Protein AF-A0A2A4MTY6-F1 (afdb_monomer_lite)

Secondary structure (DSSP, 8-state):
-EEPTTSPSSSEEEEEEE-TTS-EEESS-SSSHHHHHTTTTB----TT-----BSS---SHHHHHHHHHHHHH-TTS-EEE----HHHHTTS-TTSBSEEE-TTS-EEETT-TTGGG-

Structure (mmCIF, N/CA/C/O backbone):
data_AF-A0A2A4MTY6-F1
#
_entry.id   AF-A0A2A4MTY6-F1
#
loop_
_atom_site.group_PDB
_atom_site.id
_atom_site.type_symbol
_atom_site.label_atom_id
_atom_site.label_alt_id
_atom_site.label_comp_id
_atom_site.label_asym_id
_atom_site.label_entity_id
_atom_site.label_seq_id
_atom_site.pdbx_PDB_ins_code
_atom_site.Cartn_x
_atom_site.Cartn_y
_atom_site.Cartn_z
_atom_site.occupancy
_atom_site.B_iso_or_equiv
_atom_site.auth_seq_id
_atom_site.auth_comp_id
_atom_site.auth_asym_id
_atom_site.auth_atom_id
_atom_site.pdbx_PDB_model_num
ATOM 1 N N . MET A 1 1 ? 6.705 11.129 4.124 1.00 62.06 1 MET A N 1
ATOM 2 C CA . MET A 1 1 ? 6.988 10.325 2.918 1.00 62.06 1 MET A CA 1
ATOM 3 C C . MET A 1 1 ? 6.052 10.799 1.826 1.00 62.06 1 MET A C 1
ATOM 5 O O . MET A 1 1 ? 4.919 11.145 2.148 1.00 62.06 1 MET A O 1
ATOM 9 N N . ASN A 1 2 ? 6.528 10.888 0.586 1.00 90.56 2 ASN A N 1
ATOM 10 C CA . ASN A 1 2 ? 5.715 11.358 -0.534 1.00 90.56 2 ASN A CA 1
ATOM 11 C C . ASN A 1 2 ? 5.042 10.167 -1.213 1.00 90.56 2 ASN A C 1
ATOM 13 O O . ASN A 1 2 ? 5.625 9.088 -1.279 1.00 90.56 2 ASN A O 1
ATOM 17 N N . ARG A 1 3 ? 3.822 10.357 -1.716 1.00 96.31 3 ARG A N 1
ATOM 18 C CA . ARG A 1 3 ? 3.143 9.336 -2.520 1.00 96.31 3 ARG A CA 1
ATOM 19 C C . ARG A 1 3 ? 3.842 9.221 -3.870 1.00 96.31 3 ARG A C 1
ATOM 21 O O . ARG A 1 3 ? 4.098 10.245 -4.505 1.00 96.31 3 ARG A O 1
ATOM 28 N N . PHE A 1 4 ? 4.149 8.001 -4.299 1.00 97.62 4 PHE A N 1
ATOM 29 C CA . PHE A 1 4 ? 4.782 7.781 -5.592 1.00 97.62 4 PHE A CA 1
ATOM 30 C C . PHE A 1 4 ? 3.808 8.159 -6.728 1.00 97.62 4 PHE A C 1
ATOM 32 O O . PHE A 1 4 ? 2.646 7.745 -6.679 1.00 97.62 4 PHE A O 1
ATOM 39 N N . PRO A 1 5 ? 4.222 8.942 -7.743 1.00 97.25 5 PRO A N 1
ATOM 40 C CA . PRO A 1 5 ? 3.279 9.531 -8.699 1.00 97.25 5 PRO A CA 1
ATOM 41 C C . PRO A 1 5 ? 2.537 8.549 -9.605 1.00 97.25 5 PRO A C 1
ATOM 43 O O . PRO A 1 5 ? 1.508 8.924 -10.154 1.00 97.25 5 PRO A O 1
ATOM 46 N N . LYS A 1 6 ? 3.049 7.324 -9.798 1.00 97.56 6 LYS A N 1
ATOM 47 C CA . LYS A 1 6 ? 2.372 6.321 -10.637 1.00 97.56 6 LYS A CA 1
ATOM 48 C C . LYS A 1 6 ? 1.186 5.650 -9.940 1.00 97.56 6 LYS A C 1
ATOM 50 O O . LYS A 1 6 ? 0.430 4.957 -10.611 1.00 97.56 6 LYS A O 1
ATOM 55 N N . ASN A 1 7 ? 1.021 5.828 -8.625 1.00 98.31 7 ASN A N 1
ATOM 56 C CA . ASN A 1 7 ? -0.160 5.302 -7.948 1.00 98.31 7 ASN A CA 1
ATOM 57 C C . ASN A 1 7 ? -1.427 5.906 -8.559 1.00 98.31 7 ASN A C 1
ATOM 59 O O . ASN A 1 7 ? -1.513 7.116 -8.775 1.00 98.31 7 ASN A O 1
ATOM 63 N N . VAL A 1 8 ? -2.439 5.069 -8.740 1.00 98.38 8 VAL A N 1
ATOM 64 C CA . VAL A 1 8 ? -3.814 5.528 -8.890 1.00 98.38 8 VAL A CA 1
ATOM 65 C C . VAL A 1 8 ? -4.232 6.326 -7.649 1.00 98.38 8 VAL A C 1
ATOM 67 O O . VAL A 1 8 ? -3.770 6.068 -6.534 1.00 98.38 8 VAL A O 1
ATOM 70 N N . GLU A 1 9 ? -5.126 7.295 -7.827 1.00 98.06 9 GLU A N 1
ATOM 71 C CA . GLU A 1 9 ? -5.700 8.038 -6.708 1.00 98.06 9 GLU A CA 1
ATOM 72 C C . GLU A 1 9 ? -6.478 7.105 -5.764 1.00 98.06 9 GLU A C 1
ATOM 74 O O . GLU A 1 9 ? -7.249 6.252 -6.208 1.00 98.06 9 GLU A O 1
ATOM 79 N N . GLY A 1 10 ? -6.280 7.275 -4.454 1.00 97.56 10 GLY A N 1
ATOM 80 C CA . GLY A 1 10 ? -7.031 6.562 -3.425 1.00 97.56 10 GLY A CA 1
ATOM 81 C C . GLY A 1 10 ? -6.268 6.374 -2.122 1.00 97.56 10 GLY A C 1
ATOM 82 O O . GLY A 1 10 ? -5.225 6.990 -1.893 1.00 97.56 10 GLY A O 1
ATOM 83 N N . ASP A 1 11 ? -6.812 5.547 -1.239 1.00 98.00 11 ASP A N 1
ATOM 84 C CA . ASP A 1 11 ? -6.309 5.417 0.125 1.00 98.00 11 ASP A CA 1
ATOM 85 C C . ASP A 1 11 ? -5.107 4.478 0.231 1.00 98.00 11 ASP A C 1
ATOM 87 O O . ASP A 1 11 ? -4.228 4.739 1.050 1.00 98.00 11 ASP A O 1
ATOM 91 N N . PHE A 1 12 ? -5.019 3.440 -0.600 1.00 98.50 12 PHE A N 1
ATOM 92 C CA . PHE A 1 12 ? -3.840 2.577 -0.680 1.00 98.50 12 PHE A CA 1
ATOM 93 C C . PHE A 1 12 ? -2.826 3.144 -1.671 1.00 98.50 12 PHE A C 1
ATOM 95 O O . PHE A 1 12 ? -3.189 3.554 -2.775 1.00 98.50 12 PHE A O 1
ATOM 102 N N . TYR A 1 13 ? -1.557 3.207 -1.278 1.00 98.62 13 TYR A N 1
ATOM 103 C CA . TYR A 1 13 ? -0.510 3.815 -2.095 1.00 98.62 13 TYR A CA 1
ATOM 104 C C . TYR A 1 13 ? 0.878 3.280 -1.735 1.00 98.62 13 TYR A C 1
ATOM 106 O O . TYR A 1 13 ? 1.117 2.865 -0.605 1.00 98.62 13 TYR A O 1
ATOM 114 N N . THR A 1 14 ? 1.820 3.372 -2.670 1.00 98.25 14 THR A N 1
ATOM 115 C CA . THR A 1 14 ? 3.255 3.195 -2.389 1.00 98.25 14 THR A CA 1
ATOM 116 C C . THR A 1 14 ? 3.948 4.546 -2.228 1.00 98.25 14 THR A C 1
ATOM 118 O O . THR A 1 14 ? 3.622 5.509 -2.934 1.00 98.25 14 THR A O 1
ATOM 121 N N . THR A 1 15 ? 4.902 4.663 -1.310 1.00 98.19 15 THR A N 1
ATOM 122 C CA . THR A 1 15 ? 5.753 5.853 -1.201 1.00 98.19 15 THR A CA 1
ATOM 123 C C . THR A 1 15 ? 6.825 5.877 -2.285 1.00 98.19 15 THR A C 1
ATOM 125 O O . THR A 1 15 ? 7.145 4.859 -2.897 1.00 98.19 15 THR A O 1
ATOM 128 N N . GLY A 1 16 ? 7.362 7.060 -2.559 1.00 97.12 16 GLY A N 1
ATOM 129 C CA . GLY A 1 16 ? 8.482 7.202 -3.474 1.00 97.12 16 GLY A CA 1
ATOM 130 C C . GLY A 1 16 ? 9.406 8.347 -3.104 1.00 97.12 16 GLY A C 1
ATOM 131 O O . GLY A 1 16 ? 9.037 9.276 -2.368 1.00 97.12 16 GLY A O 1
ATOM 132 N N . THR A 1 17 ? 10.582 8.305 -3.717 1.00 96.06 17 THR A N 1
ATOM 133 C CA . THR A 1 17 ? 11.649 9.293 -3.574 1.00 96.06 17 THR A CA 1
ATOM 134 C C . THR A 1 17 ? 12.182 9.674 -4.953 1.00 96.06 17 THR A C 1
ATOM 136 O O . THR A 1 17 ? 11.983 8.964 -5.937 1.00 96.06 17 THR A O 1
ATOM 139 N N . LYS A 1 18 ? 12.809 10.849 -5.051 1.00 95.81 18 LYS A N 1
ATOM 140 C CA . LYS A 1 18 ? 13.524 11.271 -6.256 1.00 95.81 18 LYS A CA 1
ATOM 141 C C . LYS A 1 18 ? 15.014 10.993 -6.111 1.00 95.81 18 LYS A C 1
ATOM 143 O O . LYS A 1 18 ? 15.585 11.298 -5.064 1.00 95.81 18 LYS A O 1
ATOM 148 N N . ASP A 1 19 ? 15.632 10.474 -7.162 1.00 92.38 19 ASP A N 1
ATOM 149 C CA . ASP A 1 19 ? 17.081 10.338 -7.251 1.00 92.38 19 ASP A CA 1
ATOM 150 C C . ASP A 1 19 ? 17.779 11.702 -7.446 1.00 92.38 19 ASP A C 1
ATOM 152 O O . ASP A 1 19 ? 17.148 12.766 -7.479 1.00 92.38 19 ASP A O 1
ATOM 156 N N . ILE A 1 20 ? 19.107 11.679 -7.597 1.00 94.44 20 ILE A N 1
ATOM 157 C CA . ILE A 1 20 ? 19.920 12.887 -7.807 1.00 94.44 20 ILE A CA 1
ATOM 158 C C . ILE A 1 20 ? 19.581 13.637 -9.107 1.00 94.44 20 ILE A C 1
ATOM 160 O O . ILE A 1 20 ? 19.821 14.839 -9.200 1.00 94.44 20 ILE A O 1
ATOM 164 N N . ASN A 1 21 ? 18.993 12.952 -10.089 1.00 96.12 21 ASN A N 1
ATOM 165 C CA . ASN A 1 21 ? 18.559 13.524 -11.360 1.00 96.12 21 ASN A CA 1
ATOM 166 C C . ASN A 1 21 ? 17.099 14.006 -11.309 1.00 96.12 21 ASN A C 1
ATOM 168 O O . ASN A 1 21 ? 16.570 14.510 -12.299 1.00 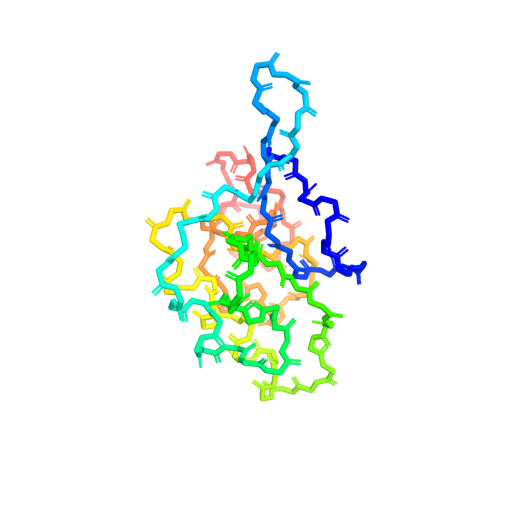96.12 21 ASN A O 1
ATOM 172 N N . GLY A 1 22 ? 16.433 13.872 -10.158 1.00 94.38 22 GLY A N 1
ATOM 173 C CA . GLY A 1 22 ? 15.033 14.231 -9.971 1.00 94.38 22 GLY A CA 1
ATOM 174 C C . GLY A 1 22 ? 14.042 13.190 -10.498 1.00 94.38 22 GLY A C 1
ATOM 175 O O . GLY A 1 22 ? 12.838 13.475 -10.512 1.00 94.38 22 GLY A O 1
ATOM 176 N N . GLN A 1 23 ? 14.513 12.012 -10.916 1.00 95.06 23 GLN A N 1
ATOM 177 C CA . GLN A 1 23 ? 13.685 10.904 -11.374 1.00 95.06 23 GLN A CA 1
ATOM 178 C C . GLN A 1 23 ? 13.051 10.199 -10.177 1.00 95.06 23 GLN A C 1
ATOM 180 O O . GLN A 1 23 ? 13.715 9.904 -9.190 1.00 95.06 23 GLN A O 1
ATOM 185 N N . TRP A 1 24 ? 11.750 9.935 -10.264 1.00 95.75 24 TRP A N 1
ATOM 186 C CA . TRP A 1 24 ? 11.032 9.198 -9.231 1.00 95.75 24 TRP A CA 1
ATOM 187 C C . TRP A 1 24 ? 11.345 7.703 -9.286 1.00 95.75 24 TRP A C 1
ATOM 189 O O . TRP A 1 24 ? 11.333 7.118 -10.367 1.00 95.75 24 TRP A O 1
ATOM 199 N N . CYS A 1 25 ? 11.502 7.099 -8.113 1.00 94.50 25 CYS A N 1
ATOM 200 C CA . CYS A 1 25 ? 11.452 5.659 -7.892 1.00 94.50 25 CYS A CA 1
ATOM 201 C C . CYS A 1 25 ? 10.484 5.339 -6.745 1.00 94.50 25 CYS A C 1
ATOM 203 O O . CYS A 1 25 ? 10.287 6.150 -5.829 1.00 94.50 25 CYS A O 1
ATOM 205 N N . SER A 1 26 ? 9.857 4.167 -6.813 1.00 95.81 26 SER A N 1
ATOM 206 C CA . SER A 1 26 ? 9.174 3.582 -5.657 1.00 95.81 26 SER A CA 1
ATOM 207 C C . SER A 1 26 ? 10.182 3.349 -4.524 1.00 95.81 26 SER A C 1
ATOM 209 O O . SER A 1 26 ? 11.306 2.916 -4.772 1.00 95.81 26 SER A O 1
ATOM 211 N N . ASP A 1 27 ? 9.779 3.601 -3.275 1.00 96.88 27 ASP A N 1
ATOM 212 C CA . ASP A 1 27 ? 10.616 3.285 -2.108 1.00 96.88 27 ASP A CA 1
ATOM 213 C C . ASP A 1 27 ? 10.609 1.777 -1.779 1.00 96.88 27 ASP A C 1
ATOM 215 O O . ASP A 1 27 ? 11.442 1.310 -1.002 1.00 96.88 27 ASP A O 1
ATOM 219 N N . CYS A 1 28 ? 9.667 1.006 -2.339 1.00 96.25 28 CYS A N 1
ATOM 220 C CA . CYS A 1 28 ? 9.626 -0.450 -2.193 1.00 96.25 28 CYS A CA 1
ATOM 221 C C . CYS A 1 28 ? 10.740 -1.124 -3.005 1.00 96.25 28 CYS A C 1
ATOM 223 O O . CYS A 1 28 ? 11.093 -0.665 -4.091 1.00 96.25 28 CYS A O 1
ATOM 225 N N . MET A 1 29 ? 11.255 -2.249 -2.502 1.00 91.81 29 MET A N 1
ATOM 226 C CA . MET A 1 29 ? 12.166 -3.109 -3.258 1.00 91.81 29 MET A CA 1
ATOM 227 C C . MET A 1 29 ? 11.416 -3.839 -4.379 1.00 91.81 29 MET A C 1
ATOM 229 O O . MET A 1 29 ? 10.302 -4.310 -4.165 1.00 91.81 29 MET A O 1
ATOM 233 N N . ALA A 1 30 ? 12.069 -4.022 -5.529 1.00 92.88 30 ALA A N 1
ATOM 234 C CA . ALA A 1 30 ? 11.556 -4.814 -6.649 1.00 92.88 30 ALA A CA 1
ATOM 235 C C . ALA A 1 30 ? 11.674 -6.335 -6.384 1.00 92.88 30 ALA A C 1
ATOM 237 O O . ALA A 1 30 ? 12.372 -7.051 -7.100 1.00 92.88 30 ALA A O 1
ATOM 238 N N . CYS A 1 31 ? 11.071 -6.815 -5.290 1.00 95.19 31 CYS A N 1
ATOM 239 C CA . CYS A 1 31 ? 11.099 -8.221 -4.869 1.00 95.19 31 CYS A CA 1
ATOM 240 C C . CYS A 1 31 ? 9.852 -9.023 -5.272 1.00 95.19 31 CYS A C 1
ATOM 242 O O . CYS A 1 31 ? 9.824 -10.227 -5.027 1.00 95.19 31 CYS A O 1
ATOM 244 N N . ASP A 1 32 ? 8.848 -8.363 -5.856 1.00 95.62 32 ASP A N 1
ATOM 245 C CA . ASP A 1 32 ? 7.593 -8.949 -6.357 1.00 95.62 32 ASP A CA 1
ATOM 246 C C . ASP A 1 32 ? 6.672 -9.536 -5.267 1.00 95.62 32 ASP A C 1
ATOM 248 O O . ASP A 1 32 ? 5.692 -10.222 -5.560 1.00 95.62 32 ASP A O 1
ATOM 252 N N . LEU A 1 33 ? 6.966 -9.296 -3.981 1.00 97.44 33 LEU A N 1
ATOM 253 C CA . LEU A 1 33 ? 6.125 -9.782 -2.880 1.00 97.44 33 LEU A CA 1
ATOM 254 C C . LEU A 1 33 ? 4.781 -9.033 -2.801 1.00 97.44 33 LEU A C 1
ATOM 256 O O . LEU A 1 33 ? 3.753 -9.715 -2.813 1.00 97.44 33 LEU A O 1
ATOM 260 N N . PRO A 1 34 ? 4.730 -7.682 -2.750 1.00 98.00 34 PRO A N 1
ATOM 261 C CA . PRO A 1 34 ? 3.451 -6.966 -2.747 1.00 98.00 34 PRO A CA 1
ATOM 262 C C . PRO A 1 34 ? 2.596 -7.258 -3.986 1.00 98.00 34 PRO A C 1
ATOM 264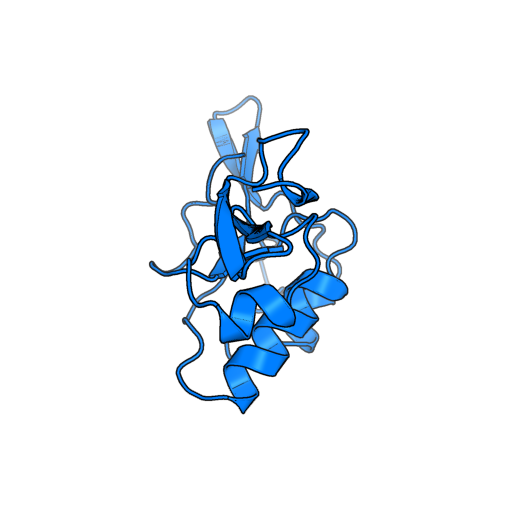 O O . PRO A 1 34 ? 1.387 -7.450 -3.879 1.00 98.00 34 PRO A O 1
ATOM 267 N N . GLU A 1 35 ? 3.229 -7.342 -5.154 1.00 98.19 35 GLU A N 1
ATOM 268 C CA . GLU A 1 35 ? 2.576 -7.604 -6.433 1.00 98.19 35 GLU A CA 1
ATOM 269 C C . GLU A 1 35 ? 1.979 -9.013 -6.500 1.00 98.19 35 GLU A C 1
ATOM 271 O O . GLU A 1 35 ? 0.889 -9.187 -7.037 1.00 98.19 35 GLU A O 1
ATOM 276 N N . ASN A 1 36 ? 2.626 -10.024 -5.913 1.00 97.62 36 ASN A N 1
ATOM 277 C CA . ASN A 1 36 ? 2.040 -11.363 -5.834 1.00 97.62 36 ASN A CA 1
ATOM 278 C C . ASN A 1 36 ? 0.873 -11.457 -4.846 1.00 97.62 36 ASN A C 1
ATOM 280 O O . ASN A 1 36 ? -0.060 -12.221 -5.097 1.00 97.62 36 ASN A O 1
ATOM 284 N N . GLU A 1 37 ? 0.910 -10.686 -3.758 1.00 98.31 37 GLU A N 1
ATOM 285 C CA . GLU A 1 37 ? -0.159 -10.645 -2.755 1.00 98.31 37 GLU A CA 1
ATOM 286 C C . GLU A 1 37 ? -1.411 -9.916 -3.278 1.00 98.31 37 GLU A C 1
ATOM 288 O O . GLU A 1 37 ? -2.538 -10.326 -3.004 1.00 98.31 37 GLU A O 1
ATOM 293 N N . ALA A 1 38 ? -1.225 -8.862 -4.082 1.00 97.81 38 ALA A N 1
ATOM 294 C CA . ALA A 1 38 ? -2.296 -8.007 -4.596 1.00 97.81 38 ALA A CA 1
ATOM 295 C C . ALA A 1 38 ? -2.223 -7.807 -6.123 1.00 97.81 38 ALA A C 1
ATOM 297 O O . ALA A 1 38 ? -2.277 -6.680 -6.629 1.00 97.81 38 ALA A O 1
ATOM 298 N N . ARG A 1 39 ? -2.135 -8.920 -6.863 1.00 96.19 39 ARG A N 1
ATOM 299 C CA . ARG A 1 39 ? -1.865 -8.964 -8.315 1.00 96.19 39 ARG A CA 1
ATOM 300 C C . ARG A 1 39 ? -2.771 -8.086 -9.177 1.00 96.19 39 ARG A C 1
ATOM 302 O O . ARG A 1 39 ? -2.291 -7.453 -10.108 1.00 96.19 39 ARG A O 1
ATOM 309 N N . ASP A 1 40 ? -4.061 -8.009 -8.859 1.00 96.75 40 ASP A N 1
ATOM 310 C CA . ASP A 1 40 ? -5.033 -7.233 -9.647 1.00 96.75 40 ASP A CA 1
ATOM 311 C C . ASP A 1 40 ? -5.143 -5.755 -9.217 1.00 96.75 40 ASP A C 1
ATOM 313 O O . ASP A 1 40 ? -5.931 -4.987 -9.786 1.00 96.75 40 ASP A O 1
ATOM 317 N N . LEU A 1 41 ? -4.398 -5.359 -8.180 1.00 98.69 41 LEU A N 1
ATOM 318 C CA . LEU A 1 41 ? -4.382 -4.005 -7.619 1.00 98.69 41 LEU A CA 1
ATOM 319 C C . LEU A 1 41 ? -3.066 -3.277 -7.904 1.00 98.69 41 LEU A C 1
ATOM 321 O O . LEU A 1 41 ? -3.060 -2.045 -7.988 1.00 98.69 41 LEU A O 1
ATOM 325 N N . MET A 1 42 ? -1.967 -4.016 -8.060 1.00 98.44 42 MET A N 1
ATOM 326 C CA . MET A 1 42 ? -0.615 -3.479 -8.204 1.00 98.44 42 MET A CA 1
ATOM 327 C C . MET A 1 42 ? -0.052 -3.710 -9.607 1.00 98.44 42 MET A C 1
ATOM 329 O O . MET A 1 42 ? -0.428 -4.650 -10.301 1.00 98.44 42 MET A O 1
ATOM 333 N N . ALA A 1 43 ? 0.832 -2.817 -10.051 1.00 97.50 43 ALA A N 1
ATOM 334 C CA . ALA A 1 43 ? 1.525 -2.991 -11.322 1.00 97.50 43 ALA A CA 1
ATOM 335 C C . ALA A 1 43 ? 2.487 -4.189 -11.244 1.00 97.50 43 ALA A C 1
ATOM 337 O O . ALA A 1 43 ? 3.275 -4.232 -10.303 1.00 97.50 43 ALA A O 1
ATOM 338 N N . PRO A 1 44 ? 2.489 -5.113 -12.221 1.00 95.94 44 PRO A N 1
ATOM 339 C CA . PRO A 1 44 ? 3.423 -6.235 -12.221 1.00 95.94 44 PRO A CA 1
ATOM 340 C C . PRO A 1 44 ? 4.868 -5.753 -12.408 1.00 95.94 44 PRO A C 1
ATOM 342 O O . PRO A 1 44 ? 5.127 -4.827 -13.189 1.00 95.94 44 PRO A O 1
ATOM 345 N N . LEU A 1 45 ? 5.819 -6.402 -11.733 1.00 94.75 45 LEU A N 1
ATOM 346 C CA . LEU A 1 45 ? 7.253 -6.158 -11.912 1.00 94.75 45 LEU A CA 1
ATOM 347 C C . LEU A 1 45 ? 7.798 -6.947 -13.110 1.00 94.75 45 LEU A C 1
ATOM 349 O O . LEU A 1 45 ? 8.589 -7.880 -12.976 1.00 94.75 45 LEU A O 1
ATOM 353 N N . GLU A 1 46 ? 7.347 -6.579 -14.306 1.00 93.62 46 GLU A N 1
ATOM 354 C CA . GLU A 1 46 ? 7.721 -7.232 -15.560 1.00 93.62 46 GLU A CA 1
ATOM 355 C C . GLU A 1 46 ? 8.324 -6.243 -16.567 1.00 93.62 46 GLU A C 1
ATOM 357 O O . GLU A 1 46 ? 8.036 -5.041 -16.569 1.00 93.62 46 GLU A O 1
ATOM 362 N N . GLY A 1 47 ? 9.159 -6.765 -17.471 1.00 92.19 47 GLY A N 1
ATOM 363 C CA . GLY A 1 47 ? 9.818 -5.969 -18.505 1.00 92.19 47 GLY A CA 1
ATOM 364 C 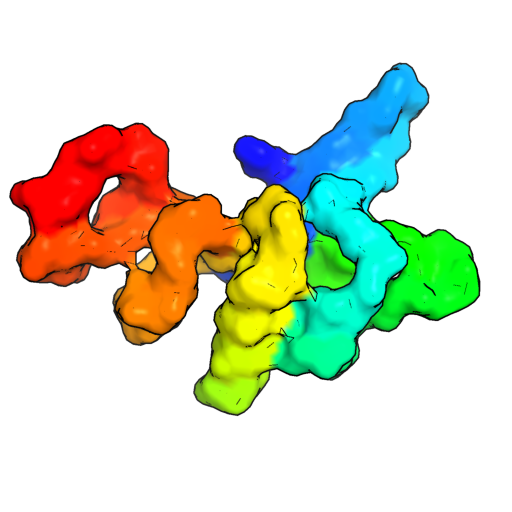C . GLY A 1 47 ? 10.744 -4.910 -17.906 1.00 92.19 47 GLY A C 1
ATOM 365 O O . GLY A 1 47 ? 11.718 -5.243 -17.238 1.00 92.19 47 GLY A O 1
ATOM 366 N N . GLU A 1 48 ? 10.442 -3.639 -18.170 1.00 92.38 48 GLU A N 1
ATOM 367 C CA . GLU A 1 48 ? 11.197 -2.484 -17.660 1.00 92.38 48 GLU A CA 1
ATOM 368 C C . GLU A 1 48 ? 10.548 -1.841 -16.417 1.00 92.38 48 GLU A C 1
ATOM 370 O O . GLU A 1 48 ? 11.009 -0.795 -15.952 1.00 92.38 48 GLU A O 1
ATOM 375 N N . ASN A 1 49 ? 9.469 -2.423 -15.873 1.00 94.62 49 ASN A N 1
ATOM 376 C CA . ASN A 1 49 ? 8.851 -1.913 -14.653 1.00 94.62 49 ASN A CA 1
ATOM 377 C C . ASN A 1 49 ? 9.528 -2.493 -13.405 1.00 94.62 49 ASN A C 1
ATOM 379 O O . ASN A 1 49 ? 9.350 -3.661 -13.076 1.00 94.62 49 ASN A O 1
ATOM 383 N N . TYR A 1 50 ? 10.247 -1.639 -12.680 1.00 94.75 50 TYR A N 1
ATOM 384 C CA . TYR A 1 50 ? 10.856 -1.967 -11.386 1.00 94.75 50 TYR A CA 1
ATOM 385 C C . TYR A 1 50 ? 10.195 -1.228 -10.214 1.00 94.75 50 TYR A C 1
ATOM 387 O O . TYR A 1 50 ? 10.693 -1.284 -9.093 1.00 94.75 50 TYR A O 1
ATOM 395 N N . ASP A 1 51 ? 9.100 -0.504 -10.468 1.00 96.75 51 ASP A N 1
ATOM 396 C CA . ASP A 1 51 ? 8.400 0.271 -9.450 1.00 96.75 51 ASP A CA 1
ATOM 397 C C . ASP A 1 51 ? 7.145 -0.456 -8.960 1.00 96.75 51 ASP A C 1
ATOM 399 O O . ASP A 1 51 ? 6.273 -0.823 -9.751 1.00 96.75 51 ASP A O 1
ATOM 403 N N . THR A 1 52 ? 7.001 -0.534 -7.641 1.00 97.69 52 THR A N 1
ATOM 404 C CA . THR A 1 52 ? 5.793 -0.995 -6.952 1.00 97.69 52 THR A CA 1
ATOM 405 C C . THR A 1 52 ? 4.793 0.152 -6.811 1.00 97.69 52 THR A C 1
ATOM 407 O O . THR A 1 52 ? 5.079 1.167 -6.173 1.00 97.69 52 THR A O 1
ATOM 410 N N . TYR A 1 53 ? 3.586 0.016 -7.357 1.00 98.25 53 TYR A N 1
ATOM 411 C CA . TYR A 1 53 ? 2.516 1.011 -7.203 1.00 98.25 53 TYR A CA 1
ATOM 412 C C . TYR A 1 53 ? 1.137 0.418 -7.463 1.00 98.25 53 TYR A C 1
ATOM 414 O O . TYR A 1 53 ? 0.992 -0.544 -8.215 1.00 98.25 53 TYR A O 1
ATOM 422 N N . PHE A 1 54 ? 0.111 1.022 -6.865 1.00 98.56 54 PHE A N 1
ATOM 423 C CA . PHE A 1 54 ? -1.273 0.644 -7.131 1.00 98.56 54 PHE A CA 1
ATOM 424 C C . PHE A 1 54 ? -1.712 1.168 -8.499 1.00 98.56 54 PHE A C 1
ATOM 426 O O . PHE A 1 54 ? -1.650 2.370 -8.751 1.00 98.56 54 PHE A O 1
ATOM 433 N N . VAL A 1 55 ? -2.205 0.287 -9.366 1.00 98.44 55 VAL A N 1
ATOM 434 C CA . VAL A 1 55 ? -2.886 0.649 -10.624 1.00 98.44 55 VAL A CA 1
ATOM 435 C C . VAL A 1 55 ? -4.394 0.773 -10.435 1.00 98.44 55 VAL A C 1
ATOM 437 O O . VAL A 1 55 ? -5.078 1.392 -11.249 1.00 98.44 55 VAL A O 1
ATOM 440 N N . ARG A 1 56 ? -4.918 0.205 -9.344 1.00 98.56 56 ARG A N 1
ATOM 441 C CA . ARG A 1 56 ? -6.334 0.229 -8.994 1.00 98.56 56 ARG A CA 1
ATOM 442 C C . ARG A 1 56 ? -6.511 0.184 -7.478 1.00 98.56 56 ARG A C 1
ATOM 444 O O . ARG A 1 56 ? -5.728 -0.444 -6.775 1.00 98.56 56 ARG A O 1
ATOM 451 N N . GLN A 1 57 ? -7.553 0.844 -6.980 1.00 98.56 57 GLN A N 1
ATOM 452 C CA . GLN A 1 57 ? -7.954 0.732 -5.578 1.00 98.56 57 GLN A CA 1
ATOM 453 C C . GLN A 1 57 ? -8.841 -0.501 -5.359 1.00 98.56 57 GLN A C 1
ATOM 455 O O . GLN A 1 57 ? -9.601 -0.876 -6.264 1.00 98.56 57 GLN A O 1
ATOM 460 N N . PRO A 1 58 ? -8.783 -1.118 -4.169 1.00 98.31 58 PRO A N 1
ATOM 461 C CA . PRO A 1 58 ? -9.684 -2.206 -3.832 1.00 98.31 58 PRO A CA 1
ATOM 462 C C . PRO A 1 58 ? -11.136 -1.709 -3.772 1.00 98.31 58 PRO A C 1
ATOM 464 O O . PRO A 1 58 ? -11.412 -0.615 -3.282 1.00 98.31 58 PRO A O 1
ATOM 467 N N . ASN A 1 59 ? -12.073 -2.515 -4.269 1.00 97.62 59 ASN A N 1
ATOM 468 C CA . ASN A 1 59 ? -13.498 -2.183 -4.367 1.00 97.62 59 ASN A CA 1
ATOM 469 C C . ASN A 1 59 ? -14.405 -3.091 -3.515 1.00 97.62 59 ASN A C 1
ATOM 471 O O . ASN A 1 59 ? -15.600 -2.824 -3.388 1.00 97.62 59 ASN A O 1
ATOM 475 N N . ASN A 1 60 ? -13.851 -4.156 -2.933 1.00 97.81 60 ASN A N 1
ATOM 476 C CA . ASN A 1 60 ? -14.580 -5.133 -2.133 1.00 97.81 60 ASN A CA 1
ATOM 477 C C . ASN A 1 60 ? -13.716 -5.665 -0.973 1.00 97.81 60 ASN A C 1
ATOM 479 O O . ASN A 1 60 ? -12.528 -5.365 -0.874 1.00 97.81 60 ASN A O 1
ATOM 483 N N . LEU A 1 61 ? -14.318 -6.447 -0.072 1.00 97.75 61 LEU A N 1
ATOM 484 C CA . LEU A 1 61 ? -13.653 -6.919 1.150 1.00 97.75 61 LEU A CA 1
ATOM 485 C C . LEU A 1 61 ? -12.454 -7.846 0.896 1.00 97.75 61 LEU A C 1
ATOM 487 O O . LEU A 1 61 ? -11.521 -7.839 1.702 1.00 97.75 61 LEU A O 1
ATOM 491 N N . GLU A 1 62 ? -12.485 -8.629 -0.183 1.00 98.19 62 GLU A N 1
ATOM 492 C CA . GLU A 1 62 ? -11.396 -9.528 -0.576 1.00 98.19 62 GLU A CA 1
ATOM 493 C C . GLU A 1 62 ? -10.204 -8.721 -1.091 1.00 98.19 62 GLU A C 1
ATOM 495 O O . GLU A 1 62 ? -9.091 -8.870 -0.593 1.00 98.19 62 GLU A O 1
ATOM 500 N N . GLU A 1 63 ? -10.452 -7.766 -1.984 1.00 98.62 63 GLU A N 1
ATOM 501 C CA . GLU A 1 63 ? -9.415 -6.863 -2.485 1.00 98.62 63 GLU A CA 1
ATOM 502 C C . GLU A 1 63 ? -8.836 -5.977 -1.373 1.00 98.62 63 GLU A C 1
ATOM 504 O O . GLU A 1 63 ? -7.637 -5.720 -1.342 1.00 98.62 63 GLU A O 1
ATOM 509 N N . ILE A 1 64 ? -9.656 -5.538 -0.411 1.00 98.62 64 ILE A N 1
ATOM 510 C CA . ILE A 1 64 ? -9.159 -4.827 0.778 1.00 98.62 64 ILE A CA 1
ATOM 511 C C . ILE A 1 64 ? -8.218 -5.730 1.582 1.00 98.62 64 ILE A C 1
ATOM 513 O O . ILE A 1 64 ? -7.210 -5.252 2.097 1.00 98.62 64 ILE A O 1
ATOM 517 N N . ALA A 1 65 ? -8.532 -7.023 1.716 1.00 98.50 65 ALA A N 1
ATOM 518 C CA . ALA A 1 65 ? -7.660 -7.963 2.413 1.00 98.50 65 ALA A CA 1
ATOM 519 C C . ALA A 1 65 ? -6.318 -8.131 1.686 1.00 98.50 65 ALA A C 1
ATOM 521 O O . ALA A 1 65 ? -5.288 -8.043 2.345 1.00 98.50 65 ALA A O 1
ATOM 522 N N . GLN A 1 66 ? -6.331 -8.273 0.357 1.00 98.62 66 GLN A N 1
ATOM 523 C CA . GLN A 1 66 ? -5.117 -8.333 -0.469 1.00 98.62 66 GLN A CA 1
ATOM 524 C C . GLN A 1 66 ? -4.287 -7.048 -0.354 1.00 98.62 66 GLN A C 1
ATOM 526 O O . GLN A 1 66 ? -3.080 -7.101 -0.149 1.00 98.62 66 GLN A O 1
ATOM 531 N N . ALA A 1 67 ? -4.928 -5.877 -0.413 1.00 98.62 67 ALA A N 1
ATOM 532 C CA . ALA A 1 67 ? -4.241 -4.597 -0.266 1.00 98.62 67 ALA A CA 1
ATOM 533 C C . ALA A 1 67 ? -3.591 -4.443 1.119 1.00 98.62 67 ALA A C 1
ATOM 535 O O . ALA A 1 67 ? -2.476 -3.937 1.216 1.00 98.62 67 ALA A O 1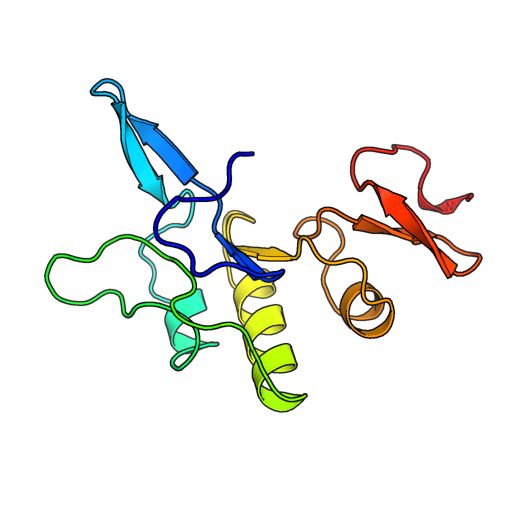
ATOM 536 N N . ILE A 1 68 ? -4.254 -4.901 2.189 1.00 98.62 68 ILE A N 1
ATOM 537 C CA . ILE A 1 68 ? -3.657 -4.958 3.533 1.00 98.62 68 ILE A CA 1
ATOM 538 C C . ILE A 1 68 ? -2.488 -5.952 3.548 1.00 98.62 68 ILE A C 1
ATOM 540 O O . ILE A 1 68 ? -1.411 -5.583 4.009 1.00 98.62 68 ILE A O 1
ATOM 544 N N . GLY A 1 69 ? -2.653 -7.155 2.993 1.00 98.56 69 GLY A N 1
ATOM 545 C CA . GLY A 1 69 ? -1.582 -8.150 2.885 1.00 98.56 69 GLY A CA 1
ATOM 546 C C . GLY A 1 69 ? -0.342 -7.590 2.186 1.00 98.56 69 GLY A C 1
ATOM 547 O O . GLY A 1 69 ? 0.768 -7.722 2.696 1.00 98.56 69 GLY A O 1
ATOM 548 N N . ALA A 1 70 ? -0.524 -6.848 1.090 1.00 98.50 70 ALA A N 1
ATOM 549 C CA . ALA A 1 70 ? 0.561 -6.183 0.369 1.00 98.50 70 ALA A CA 1
ATOM 550 C C . ALA A 1 70 ? 1.343 -5.188 1.251 1.00 98.50 70 ALA A C 1
ATOM 552 O O . ALA A 1 70 ? 2.563 -5.071 1.121 1.00 98.50 70 ALA A O 1
ATOM 553 N N . THR A 1 71 ? 0.668 -4.498 2.184 1.00 98.25 71 THR A N 1
ATOM 554 C CA . THR A 1 71 ? 1.348 -3.643 3.178 1.00 98.25 71 THR A CA 1
ATOM 555 C C . THR A 1 71 ? 2.168 -4.453 4.184 1.00 98.25 71 THR A C 1
ATOM 557 O O . THR A 1 71 ? 3.217 -3.988 4.617 1.00 98.25 71 THR A O 1
ATOM 560 N N . GLU A 1 72 ? 1.723 -5.660 4.540 1.00 96.94 72 GLU A N 1
ATOM 561 C CA . GLU A 1 72 ? 2.363 -6.521 5.545 1.00 96.94 72 GLU A CA 1
ATOM 562 C C . GLU A 1 72 ? 3.581 -7.273 4.993 1.00 96.94 72 GLU A C 1
ATOM 564 O O . GLU A 1 72 ? 4.555 -7.482 5.717 1.00 96.94 72 GLU A O 1
ATOM 569 N N . VAL A 1 73 ? 3.555 -7.655 3.713 1.00 97.50 73 VAL A N 1
ATOM 570 C CA . VAL A 1 73 ? 4.685 -8.329 3.046 1.00 97.50 73 VAL A CA 1
ATOM 571 C C . VAL A 1 73 ? 5.737 -7.353 2.508 1.00 97.50 73 VAL A C 1
ATOM 573 O O . VAL A 1 73 ? 6.832 -7.773 2.127 1.00 97.50 73 VAL A O 1
ATOM 576 N N . CYS A 1 74 ? 5.442 -6.048 2.479 1.00 97.56 74 CYS A N 1
ATOM 577 C CA . CYS A 1 74 ? 6.399 -5.023 2.074 1.00 97.56 74 CYS A CA 1
ATOM 578 C C . CYS A 1 74 ? 7.544 -4.921 3.094 1.00 97.56 74 CYS A C 1
ATOM 580 O O . CYS A 1 74 ? 7.380 -4.419 4.202 1.00 97.56 74 CYS A O 1
ATOM 582 N N . CYS A 1 75 ? 8.747 -5.334 2.696 1.00 93.31 75 CYS A N 1
ATOM 583 C CA . CYS A 1 75 ? 9.914 -5.426 3.579 1.00 93.31 75 CYS A CA 1
ATOM 584 C C . CYS A 1 75 ? 10.461 -4.082 4.104 1.00 93.31 75 CYS A C 1
ATOM 586 O O . CYS A 1 75 ? 11.350 -4.079 4.956 1.00 93.31 75 CYS A O 1
ATOM 588 N N . VAL A 1 76 ? 9.973 -2.953 3.584 1.00 95.44 76 VAL A N 1
ATOM 589 C CA . VAL A 1 76 ? 10.480 -1.600 3.877 1.00 95.44 76 VAL A CA 1
ATOM 590 C C . VAL A 1 76 ? 9.374 -0.593 4.219 1.00 95.44 76 VAL A C 1
ATOM 592 O O . VAL A 1 76 ? 9.620 0.611 4.187 1.00 95.44 76 VAL A O 1
ATOM 595 N N . ASP A 1 77 ? 8.161 -1.054 4.549 1.00 95.88 77 ASP A N 1
ATOM 596 C CA . ASP A 1 77 ? 7.016 -0.207 4.941 1.00 95.88 77 ASP A CA 1
ATOM 597 C C . ASP A 1 77 ? 6.642 0.889 3.905 1.00 95.88 77 ASP A C 1
ATOM 599 O O . ASP A 1 77 ? 6.089 1.946 4.248 1.00 95.88 77 ASP A O 1
ATOM 603 N N . ALA A 1 78 ? 6.951 0.651 2.624 1.00 97.44 78 ALA A N 1
ATOM 604 C CA . ALA A 1 78 ? 6.698 1.585 1.523 1.00 97.44 78 ALA A CA 1
ATOM 605 C C . ALA A 1 78 ? 5.265 1.496 0.975 1.00 97.44 78 ALA A C 1
ATOM 607 O O . ALA A 1 78 ? 4.734 2.496 0.494 1.00 97.44 78 ALA A O 1
ATOM 608 N N . VAL A 1 79 ? 4.622 0.329 1.066 1.00 98.31 79 VAL A N 1
ATOM 609 C CA . VAL A 1 79 ? 3.209 0.125 0.706 1.00 98.31 79 VAL A CA 1
ATOM 610 C C . VAL A 1 79 ? 2.353 0.473 1.922 1.00 98.31 79 VAL A C 1
ATOM 612 O O . VAL A 1 79 ? 2.557 -0.071 3.005 1.00 98.31 79 VAL A O 1
ATOM 615 N N . ARG A 1 80 ? 1.433 1.430 1.774 1.00 98.31 80 ARG A N 1
ATOM 616 C CA . ARG A 1 80 ? 0.774 2.103 2.899 1.00 98.31 80 ARG A CA 1
ATOM 617 C C . ARG A 1 80 ? -0.713 2.338 2.676 1.00 98.31 80 ARG A C 1
ATOM 619 O O . ARG A 1 80 ? -1.210 2.368 1.551 1.00 98.31 80 ARG A O 1
ATOM 626 N N . TYR A 1 81 ? -1.397 2.598 3.785 1.00 98.44 81 TYR A N 1
ATOM 627 C CA . TYR A 1 81 ? -2.786 3.036 3.824 1.00 98.44 81 TYR A CA 1
ATOM 628 C C . TYR A 1 81 ? -2.905 4.454 4.403 1.00 98.44 81 TYR A C 1
ATOM 630 O O . TYR A 1 81 ? -2.504 4.735 5.532 1.00 98.44 81 TYR A O 1
ATOM 638 N N . GLY A 1 82 ? -3.460 5.371 3.619 1.00 97.56 82 GLY A N 1
ATOM 639 C CA . GLY A 1 82 ? -3.654 6.776 3.979 1.00 97.56 82 GLY A CA 1
ATOM 640 C C . GLY A 1 82 ? -5.097 7.149 4.316 1.00 97.56 82 GLY A C 1
ATOM 641 O O . GLY A 1 82 ? -5.367 8.317 4.596 1.00 97.56 82 GLY A O 1
ATOM 642 N N . GLY A 1 83 ? -6.018 6.186 4.268 1.00 97.25 83 GLY A N 1
ATOM 643 C CA . GLY A 1 83 ? -7.436 6.410 4.525 1.00 97.25 83 GLY A CA 1
ATOM 644 C C . GLY A 1 83 ? -7.789 6.485 6.011 1.00 97.25 83 GLY A C 1
ATOM 645 O O . GLY A 1 83 ? -6.972 6.254 6.906 1.00 97.25 83 GLY A O 1
ATOM 646 N N . LYS A 1 84 ? -9.053 6.818 6.285 1.00 97.81 84 LYS A N 1
ATOM 647 C CA . LYS A 1 84 ? -9.598 6.973 7.650 1.00 97.81 84 LYS A CA 1
ATOM 648 C C . LYS A 1 84 ? -10.681 5.953 8.006 1.00 97.81 84 LYS A C 1
ATOM 650 O O . LYS A 1 84 ? -11.276 6.062 9.079 1.00 97.81 84 LYS A O 1
ATOM 655 N N . ASP A 1 85 ? -10.944 4.985 7.129 1.00 97.50 85 ASP A N 1
ATOM 656 C CA . ASP A 1 85 ? -11.898 3.907 7.396 1.00 97.50 85 ASP A CA 1
ATOM 657 C C . ASP A 1 85 ? -11.483 3.125 8.652 1.00 97.50 85 ASP A C 1
ATOM 659 O O . ASP A 1 85 ? -10.385 2.568 8.726 1.00 97.50 85 ASP A O 1
ATOM 663 N N . LYS A 1 86 ? -12.363 3.091 9.657 1.00 97.00 86 LYS A N 1
ATOM 664 C CA . LYS A 1 86 ? -12.071 2.460 10.948 1.00 97.00 86 LYS A CA 1
ATOM 665 C C . LYS A 1 86 ? -11.951 0.943 10.840 1.00 97.00 86 LYS A C 1
ATOM 667 O O . LYS A 1 86 ? -11.221 0.345 11.622 1.00 97.00 86 LYS A O 1
ATOM 672 N N . ASP A 1 87 ? -12.665 0.303 9.927 1.00 96.56 87 ASP A N 1
ATOM 673 C CA . ASP A 1 87 ? -12.634 -1.148 9.781 1.00 96.56 87 ASP A CA 1
ATOM 674 C C . ASP A 1 87 ? -11.316 -1.593 9.138 1.00 96.56 87 ASP A C 1
ATOM 676 O O . ASP A 1 87 ? -10.723 -2.577 9.584 1.00 96.56 87 ASP A O 1
ATOM 680 N N . ILE A 1 88 ? -10.776 -0.801 8.205 1.00 97.75 88 ILE A N 1
ATOM 681 C CA . ILE A 1 88 ? -9.418 -0.996 7.671 1.00 97.75 88 ILE A CA 1
ATOM 682 C C . ILE A 1 88 ? -8.363 -0.676 8.737 1.00 97.75 88 ILE A C 1
ATOM 684 O O . ILE A 1 88 ? -7.451 -1.472 8.954 1.00 97.75 88 ILE A O 1
ATOM 688 N N . LEU A 1 89 ? -8.510 0.434 9.471 1.00 97.25 89 LEU A N 1
ATOM 689 C CA . LEU A 1 89 ? -7.561 0.838 10.520 1.00 97.25 89 LEU A CA 1
ATOM 690 C C . LEU A 1 89 ? -7.443 -0.156 11.686 1.00 97.25 89 LEU A C 1
ATOM 692 O O . LEU A 1 89 ? -6.435 -0.143 12.388 1.00 97.25 89 LEU A O 1
ATOM 696 N N . ARG A 1 90 ? -8.453 -1.006 11.919 1.00 95.62 90 ARG A N 1
ATOM 697 C CA . ARG A 1 90 ? -8.361 -2.109 12.895 1.00 95.62 90 ARG A CA 1
ATOM 698 C C . ARG A 1 90 ? -7.523 -3.285 12.396 1.00 95.62 90 ARG A C 1
ATOM 700 O O . ARG A 1 90 ? -7.103 -4.093 13.218 1.00 95.62 90 ARG A O 1
ATOM 707 N N . ARG A 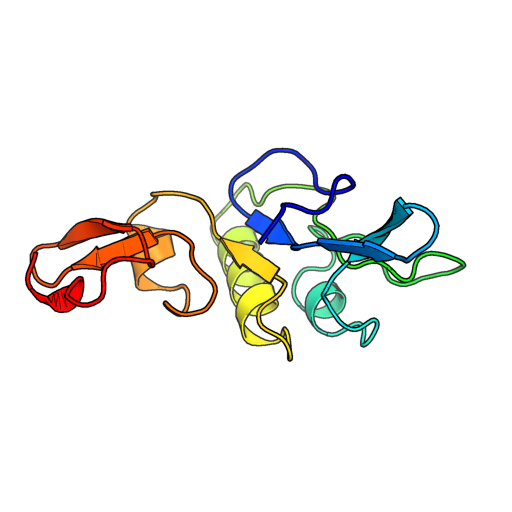1 91 ? -7.343 -3.409 11.081 1.00 96.62 91 ARG A N 1
ATOM 708 C CA . ARG A 1 91 ? -6.714 -4.561 10.425 1.00 96.62 91 ARG A CA 1
ATOM 709 C C . ARG A 1 91 ? -5.285 -4.262 9.985 1.00 96.62 91 ARG A C 1
ATOM 711 O O . ARG A 1 91 ? -4.423 -5.102 10.174 1.00 96.62 91 ARG A O 1
ATOM 718 N N . VAL A 1 92 ? -5.037 -3.074 9.435 1.00 96.12 92 VAL A N 1
ATOM 719 C CA . VAL A 1 92 ? -3.709 -2.675 8.953 1.00 96.12 92 VAL A CA 1
ATOM 720 C C . VAL A 1 92 ? -2.737 -2.431 10.112 1.00 96.12 92 VAL A C 1
ATOM 722 O O . VAL A 1 92 ? -3.105 -1.854 11.142 1.00 96.12 92 VAL A O 1
ATOM 725 N N . HIS A 1 93 ? -1.472 -2.824 9.945 1.00 93.81 93 HIS A N 1
ATOM 726 C CA . HIS A 1 93 ? -0.462 -2.561 10.964 1.00 93.81 93 HIS A CA 1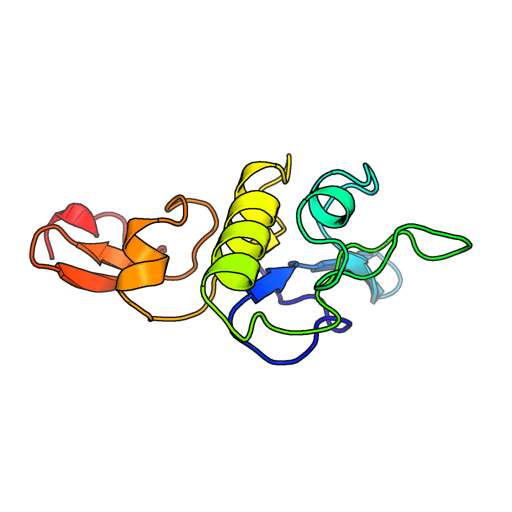
ATOM 727 C C . HIS A 1 93 ? -0.228 -1.040 11.137 1.00 93.81 93 HIS A C 1
ATOM 729 O O . HIS A 1 93 ? -0.080 -0.307 10.155 1.00 93.81 93 HIS A O 1
ATOM 735 N N . PRO A 1 94 ? -0.129 -0.512 12.374 1.00 91.62 94 PRO A N 1
ATOM 736 C CA . PRO A 1 94 ? 0.008 0.930 12.589 1.00 91.62 94 PRO A CA 1
ATOM 737 C C . PRO A 1 94 ? 1.273 1.585 11.993 1.00 91.62 94 PRO A C 1
ATOM 739 O O . PRO A 1 94 ? 1.310 2.812 11.895 1.00 91.62 94 PRO A O 1
ATOM 742 N N . SER A 1 95 ? 2.335 0.839 11.653 1.00 91.94 95 SER A N 1
ATOM 743 C CA . SER A 1 95 ? 3.554 1.422 11.041 1.00 91.94 95 SER A CA 1
ATOM 744 C C . SER A 1 95 ? 3.359 1.828 9.575 1.00 91.94 95 SER A C 1
ATOM 746 O O . SER A 1 95 ? 3.932 2.828 9.132 1.00 91.94 95 SER A O 1
ATOM 748 N N . VAL A 1 96 ? 2.482 1.117 8.864 1.00 95.81 96 VAL A N 1
ATOM 749 C CA . VAL A 1 96 ? 2.212 1.287 7.427 1.00 95.81 96 VAL A CA 1
ATOM 750 C C . VAL A 1 96 ? 0.937 2.092 7.153 1.00 95.81 96 VAL A C 1
ATOM 752 O O . VAL A 1 96 ? 0.462 2.163 6.026 1.00 95.81 96 VAL A O 1
ATOM 755 N N . SER A 1 97 ? 0.384 2.749 8.174 1.00 96.50 97 SER A N 1
ATOM 756 C CA . SER A 1 97 ? -0.797 3.606 8.044 1.00 96.50 97 SER A CA 1
ATOM 757 C C . SER A 1 97 ? -0.497 5.055 8.430 1.00 96.50 97 SER A C 1
ATOM 759 O O . SER A 1 97 ? 0.277 5.314 9.357 1.00 96.50 97 SER A O 1
ATOM 761 N N . ASP A 1 98 ? -1.122 6.021 7.756 1.00 96.38 98 ASP A N 1
ATOM 762 C CA . ASP A 1 98 ? -1.018 7.453 8.093 1.00 96.38 98 ASP A CA 1
ATOM 763 C C . ASP A 1 98 ? -1.925 7.857 9.263 1.00 96.38 98 ASP A C 1
ATOM 765 O O . ASP A 1 98 ? -1.682 8.872 9.928 1.00 96.38 98 ASP A O 1
ATOM 769 N N . PHE A 1 99 ? -2.934 7.033 9.556 1.00 96.50 99 PHE A N 1
ATOM 770 C CA . PHE A 1 99 ? -3.835 7.180 10.695 1.00 96.50 99 PHE A CA 1
ATOM 771 C C . PHE A 1 99 ? -3.864 5.913 11.556 1.00 96.50 99 PHE A C 1
ATOM 773 O O . PHE A 1 99 ? -3.498 4.825 11.118 1.00 96.50 99 PHE A O 1
ATOM 780 N N . LYS A 1 100 ? -4.305 6.048 12.806 1.00 93.81 100 LYS A N 1
ATOM 781 C CA . LYS A 1 100 ? -4.459 4.957 13.778 1.00 93.81 100 LYS A CA 1
ATOM 782 C C . LYS A 1 100 ? -5.770 5.117 14.526 1.00 93.81 100 LYS A C 1
ATOM 784 O O . LYS A 1 100 ? -6.295 6.226 14.620 1.00 93.81 100 LYS A O 1
ATOM 789 N N . LEU A 1 101 ? -6.266 4.023 15.094 1.00 93.12 101 LEU A N 1
ATOM 790 C CA . LEU A 1 101 ? -7.356 4.069 16.061 1.00 93.12 101 LEU A CA 1
ATOM 791 C C . LEU A 1 101 ? -6.805 4.136 17.475 1.00 93.12 101 LEU A C 1
ATOM 793 O O . LEU A 1 101 ? -5.974 3.325 17.869 1.00 93.12 101 LEU A O 1
ATOM 797 N N . SER A 1 102 ? -7.280 5.106 18.236 1.00 90.44 102 SER A N 1
ATOM 798 C CA . SER A 1 102 ? -6.998 5.213 19.656 1.00 90.44 102 SER A CA 1
ATOM 799 C C . SER A 1 102 ? -7.811 4.204 20.481 1.00 90.44 102 SER A C 1
ATOM 801 O O . SER A 1 102 ? -8.680 3.508 19.946 1.00 90.44 102 SER A O 1
ATOM 803 N N . ILE A 1 103 ? -7.572 4.131 21.797 1.00 86.12 103 ILE A N 1
ATOM 804 C CA . ILE A 1 103 ? -8.291 3.187 22.670 1.00 86.12 103 ILE A CA 1
ATOM 805 C C . ILE A 1 103 ? -9.796 3.472 22.748 1.00 86.12 103 ILE A C 1
ATOM 807 O O . ILE A 1 103 ? -10.583 2.540 22.898 1.00 86.12 103 ILE A O 1
ATOM 811 N N . ILE A 1 104 ? -10.209 4.735 22.594 1.00 89.38 104 ILE A N 1
ATOM 812 C CA . ILE A 1 104 ? -11.630 5.115 22.570 1.00 89.38 104 ILE A CA 1
ATOM 813 C C . ILE A 1 104 ? -12.233 5.061 21.154 1.00 89.38 104 ILE A C 1
ATOM 815 O O . ILE A 1 104 ? -13.395 5.408 20.955 1.00 89.38 104 ILE A O 1
ATOM 819 N N . GLY A 1 105 ? -11.461 4.614 20.156 1.00 88.94 105 GLY A N 1
ATOM 820 C CA . GLY A 1 105 ? -11.912 4.465 18.771 1.00 88.94 105 GLY A CA 1
ATOM 821 C C . GLY A 1 105 ? -11.877 5.753 17.941 1.00 88.94 105 GLY A C 1
ATOM 822 O O . GLY A 1 105 ? -12.559 5.835 16.907 1.00 88.94 105 GLY A O 1
ATOM 823 N N . SER A 1 106 ? -11.105 6.756 18.367 1.00 93.00 106 SER A N 1
ATOM 824 C CA . SER A 1 106 ? -10.843 7.981 17.603 1.00 93.00 106 SER A CA 1
ATOM 825 C C . SER A 1 106 ? -9.812 7.717 16.506 1.00 93.00 106 SER A C 1
ATOM 827 O O . SER A 1 106 ? -8.827 7.017 16.729 1.00 93.00 106 SER A O 1
ATOM 829 N N . VAL A 1 107 ? -10.007 8.306 15.323 1.00 95.56 107 VAL A N 1
ATOM 830 C CA . VAL A 1 107 ? -9.004 8.276 14.245 1.00 95.56 107 VAL A CA 1
ATOM 831 C C . VAL A 1 107 ? -7.999 9.397 14.486 1.00 95.56 107 VAL A C 1
ATOM 833 O O . VAL A 1 107 ? -8.371 10.570 14.498 1.00 95.56 107 VAL A O 1
ATOM 836 N N . VAL A 1 108 ? -6.728 9.047 14.666 1.00 94.44 108 VAL A N 1
ATOM 837 C CA . VAL A 1 108 ? -5.651 9.986 15.005 1.00 94.44 108 VAL A CA 1
ATOM 838 C C . VAL A 1 108 ? -4.472 9.846 14.037 1.00 94.44 108 VAL A C 1
ATOM 840 O O . VAL A 1 108 ? -4.186 8.733 13.600 1.00 94.44 108 VAL A O 1
ATOM 843 N N . PRO A 1 109 ? -3.764 10.934 13.682 1.00 93.50 109 PRO A N 1
ATOM 844 C CA . PRO A 1 109 ? -2.583 10.843 12.825 1.00 93.50 109 PRO A CA 1
ATOM 845 C C . PRO A 1 109 ? -1.483 9.975 13.443 1.00 93.50 109 PRO A C 1
ATOM 847 O O . PRO A 1 109 ? -1.178 10.092 14.633 1.00 93.50 109 PRO A O 1
ATOM 850 N N . SER A 1 110 ? -0.818 9.165 12.620 1.00 89.75 110 SER A N 1
ATOM 851 C CA . SER A 1 110 ? 0.261 8.261 13.040 1.00 89.75 110 SER A CA 1
ATOM 852 C C . SER A 1 110 ? 1.483 8.969 13.625 1.00 89.75 110 SER A C 1
ATOM 854 O O . SER A 1 110 ? 2.255 8.346 14.356 1.00 89.75 110 SER A O 1
ATOM 856 N N . THR A 1 111 ? 1.641 10.263 13.339 1.00 86.94 111 THR A N 1
ATOM 857 C CA . THR A 1 111 ? 2.691 11.139 13.876 1.00 86.94 111 THR A CA 1
ATOM 858 C C . THR A 1 111 ? 2.492 11.490 15.355 1.00 86.94 111 THR A C 1
ATOM 860 O O . THR A 1 111 ? 3.431 11.954 16.005 1.00 86.94 111 THR A O 1
ATOM 863 N N . ASN A 1 112 ? 1.304 11.257 15.927 1.00 85.12 112 ASN A N 1
ATOM 864 C CA . ASN A 1 112 ? 1.039 11.515 17.339 1.00 85.12 112 ASN A CA 1
ATOM 865 C C . ASN A 1 112 ? 1.693 10.439 18.227 1.00 85.12 112 ASN A C 1
ATOM 867 O O . ASN A 1 112 ? 1.270 9.285 18.239 1.00 85.12 112 ASN A O 1
ATOM 871 N N . LYS A 1 113 ? 2.695 10.823 19.029 1.00 81.75 113 LYS A N 1
ATOM 872 C CA . LYS A 1 113 ? 3.415 9.911 19.942 1.00 81.75 113 LYS A CA 1
ATOM 873 C C . LYS A 1 113 ? 2.533 9.310 21.047 1.00 81.75 113 LYS A C 1
ATOM 875 O O . LYS A 1 113 ? 2.857 8.244 21.558 1.00 81.75 113 LYS A O 1
ATOM 880 N N . TRP A 1 114 ? 1.410 9.948 21.377 1.00 81.25 114 TRP A N 1
ATOM 881 C CA . TRP A 1 114 ? 0.494 9.548 22.452 1.00 81.25 114 TRP A CA 1
ATOM 882 C C . TRP A 1 114 ? -0.834 8.988 21.930 1.00 81.25 114 TRP A C 1
ATOM 884 O O . TRP A 1 114 ? -1.818 8.954 22.662 1.00 81.25 114 TRP A O 1
ATOM 894 N N . TRP A 1 115 ? -0.872 8.537 20.672 1.00 76.62 115 TRP A N 1
ATOM 895 C CA . TRP A 1 115 ? -2.089 8.130 19.955 1.00 76.62 115 TRP A CA 1
ATOM 896 C C . TRP A 1 115 ? -2.976 7.108 20.685 1.00 76.62 115 TRP A C 1
ATOM 898 O O . TRP A 1 115 ? -4.187 7.117 20.496 1.00 76.62 115 TRP A O 1
ATOM 908 N N . LYS A 1 116 ? -2.403 6.252 21.544 1.00 75.75 116 LYS A N 1
ATOM 909 C CA . LYS A 1 116 ? -3.161 5.241 22.300 1.00 75.75 116 LYS A CA 1
ATOM 910 C C . LYS A 1 116 ? -4.107 5.830 23.356 1.00 75.75 116 LYS A C 1
ATOM 912 O O . LYS A 1 116 ? -5.020 5.128 23.764 1.00 75.75 116 LYS A O 1
ATOM 917 N N . LEU A 1 117 ? -3.880 7.065 23.811 1.00 74.75 117 LEU A N 1
ATOM 918 C CA . LEU A 1 117 ? -4.587 7.676 24.949 1.00 74.75 117 LEU A CA 1
ATOM 919 C C . LEU A 1 117 ? -5.759 8.593 24.556 1.00 74.75 117 LEU A C 1
ATOM 921 O O . LEU A 1 117 ? -6.448 9.087 25.444 1.00 74.75 117 LEU A O 1
ATOM 925 N N . TRP A 1 118 ? -5.943 8.853 23.259 1.00 58.25 118 TRP A N 1
ATOM 926 C CA . TRP A 1 118 ? -6.979 9.751 22.728 1.00 58.25 118 TRP A CA 1
ATOM 927 C C . TRP A 1 118 ? -8.200 8.991 22.222 1.00 58.25 118 TRP A C 1
ATOM 929 O O . TRP A 1 118 ? -8.281 7.772 22.483 1.00 58.25 118 TRP A O 1
#

Foldseek 3Di:
DAFQVQADDDFKTFDWDADPVRDIATPFFQPCQLCVLQVVQWDGSDDPDSHTTGPHDDDDPSNLVSLLSSCVRGPRLRTAGEDQDLVSLVRHDLSRYQWHQECVGDIGGSPDPPRNHD

pLDDT: mean 94.62, std 6.45, range [58.25, 98.69]

Sequence (118 aa):
MNRFPKNVEGDFYTTGTKDINGQWCSDCMACDLPENEARDLMAPLEGENYDTYFVRQPNNLEEIAQAIGATEVCCVDAVRYGGKDKDILRRVHPSVSDFKLSIIGSVVPSTNKWWKLW

Radius of gyration: 14.4 Å; chains: 1; bounding box: 34×26×44 Å